Protein AF-A0ABD3B1T7-F1 (afdb_monomer)

Solvent-accessible surface area (backbone atoms only — not comparable to full-atom values): 7746 Å² total; per-residue (Å²): 135,82,79,50,61,35,55,49,54,22,49,50,44,46,76,67,58,30,46,28,36,39,35,40,53,41,86,78,49,54,72,59,44,49,48,27,55,48,35,40,26,49,34,11,56,74,56,73,28,42,33,36,36,36,25,72,43,69,79,51,51,61,54,52,54,50,49,49,66,70,66,71,52,60,92,87,46,66,79,59,49,80,45,68,38,62,61,69,70,54,52,75,73,59,78,60,47,34,30,37,39,37,45,40,77,42,93,91,69,44,90,44,29,33,36,41,45,38,59,65,70,84,90,60,89,60,85,52,76,41,37,56,67,53,54,61,66,75,104

Secondary structure (DSSP, 8-state):
-PPPHHHHHHHHHHHTT-SEEEEEE-GGGHHHHHHHHHHHHHHHHHHT-EEEEEESSHHHHHHHHHHHHHTT--TTSPPPEEEES-HHHHHTT--S--EEEEES--TTS-SS-EEE----SSS-----EEEHHHHHH--

Sequence (139 aa):
MEPSAPELISAMAGGWNAKLIIEVWTNIGGVAAIKCSTGLAVVAHRSGGRHVCILAAEKSGHVYICAMKNNNSPKDVSLPEVMVGESEELMKKLIGIDFIVVDGICNDFGQLGAVIICKSGSSVNFHVELSYDQLKNAV

Structure (mmCIF, N/CA/C/O backbone):
data_AF-A0ABD3B1T7-F1
#
_entry.id   AF-A0ABD3B1T7-F1
#
loop_
_atom_site.group_PDB
_atom_site.id
_atom_site.type_symbol
_atom_site.label_atom_id
_atom_site.label_alt_id
_atom_site.label_comp_id
_atom_site.label_asym_id
_atom_site.label_entity_id
_atom_site.label_seq_id
_atom_site.pdbx_PDB_ins_code
_atom_site.Cartn_x
_atom_site.Cartn_y
_atom_site.Cartn_z
_atom_site.occupancy
_atom_site.B_iso_or_equiv
_atom_site.auth_seq_id
_atom_site.auth_comp_id
_atom_site.auth_asym_id
_atom_site.auth_atom_id
_atom_site.pdbx_PDB_model_num
ATOM 1 N N . MET A 1 1 ? 5.898 -20.422 -15.877 1.00 50.44 1 MET A N 1
ATOM 2 C CA . MET A 1 1 ? 5.894 -18.947 -15.847 1.00 50.44 1 MET A CA 1
ATOM 3 C C . MET A 1 1 ? 5.931 -18.572 -14.386 1.00 50.44 1 MET A C 1
ATOM 5 O O . MET A 1 1 ? 5.047 -19.013 -13.663 1.00 50.44 1 MET A O 1
ATOM 9 N N . GLU A 1 2 ? 6.992 -17.905 -13.953 1.00 60.78 2 GLU A N 1
ATOM 10 C CA . GLU A 1 2 ? 7.181 -17.520 -12.552 1.00 60.78 2 GLU A CA 1
ATOM 11 C C . GLU A 1 2 ? 6.434 -16.209 -12.263 1.00 60.78 2 GLU A C 1
ATOM 13 O O . GLU A 1 2 ? 6.469 -15.311 -13.113 1.00 60.78 2 GLU A O 1
ATOM 18 N N . PRO A 1 3 ? 5.721 -16.095 -11.125 1.00 64.06 3 PRO A N 1
ATOM 19 C CA . PRO A 1 3 ? 5.077 -14.850 -10.722 1.00 64.06 3 PRO A CA 1
ATOM 20 C C . PRO A 1 3 ? 6.114 -13.749 -10.481 1.00 64.06 3 PRO A C 1
ATOM 22 O O . PRO A 1 3 ? 7.125 -13.949 -9.812 1.00 64.06 3 PRO A O 1
ATOM 25 N N . SER A 1 4 ? 5.842 -12.557 -11.001 1.00 79.31 4 SER A N 1
ATOM 26 C CA . SER A 1 4 ? 6.642 -11.365 -10.720 1.00 79.31 4 SER A CA 1
ATOM 27 C C . SER A 1 4 ? 6.443 -10.888 -9.276 1.00 79.31 4 SER A C 1
ATOM 29 O O . SER A 1 4 ? 5.408 -11.146 -8.660 1.00 79.31 4 SER A O 1
ATOM 31 N N . ALA A 1 5 ? 7.401 -10.129 -8.734 1.00 77.44 5 ALA A N 1
ATOM 32 C CA . ALA A 1 5 ? 7.304 -9.613 -7.365 1.00 77.44 5 ALA A CA 1
ATOM 33 C C . ALA A 1 5 ? 5.983 -8.851 -7.077 1.00 77.44 5 ALA A C 1
ATOM 35 O O . ALA A 1 5 ? 5.357 -9.152 -6.063 1.00 77.44 5 ALA A O 1
ATOM 36 N N . PRO A 1 6 ? 5.467 -7.959 -7.954 1.00 81.19 6 PRO A N 1
ATOM 37 C CA . PRO A 1 6 ? 4.146 -7.344 -7.768 1.00 81.19 6 PRO A CA 1
ATOM 38 C C . PRO A 1 6 ? 2.983 -8.339 -7.629 1.00 81.19 6 PRO A C 1
ATOM 40 O O . PRO A 1 6 ? 2.068 -8.127 -6.830 1.00 81.19 6 PRO A O 1
ATOM 43 N N . GLU A 1 7 ? 3.007 -9.425 -8.405 1.00 82.94 7 GLU A N 1
ATOM 44 C CA . GLU A 1 7 ? 1.972 -10.464 -8.378 1.00 82.94 7 GLU A CA 1
ATOM 45 C C . GLU A 1 7 ? 2.058 -11.283 -7.092 1.00 82.94 7 GLU A C 1
ATOM 47 O O . GLU A 1 7 ? 1.030 -11.529 -6.463 1.00 82.94 7 GLU A O 1
ATOM 52 N N . LEU A 1 8 ? 3.274 -11.639 -6.666 1.00 83.94 8 LEU A N 1
ATOM 53 C CA . LEU A 1 8 ? 3.513 -12.347 -5.411 1.00 83.94 8 LEU A CA 1
ATOM 54 C C . LEU A 1 8 ? 3.048 -11.518 -4.206 1.00 83.94 8 LEU A C 1
ATOM 56 O O . LEU A 1 8 ? 2.278 -12.011 -3.387 1.00 83.94 8 LEU A O 1
ATOM 60 N N . ILE A 1 9 ? 3.442 -10.243 -4.132 1.00 85.12 9 ILE A N 1
ATOM 61 C CA . ILE A 1 9 ? 3.051 -9.330 -3.046 1.00 85.12 9 ILE A CA 1
ATOM 62 C C . ILE A 1 9 ? 1.523 -9.199 -2.971 1.00 85.12 9 ILE A C 1
ATOM 64 O O . ILE A 1 9 ? 0.931 -9.300 -1.895 1.00 85.12 9 ILE A O 1
ATOM 68 N N . SER A 1 10 ? 0.863 -9.042 -4.120 1.00 87.62 10 SER A N 1
ATOM 69 C CA . SER A 1 10 ? -0.600 -8.960 -4.184 1.00 87.62 10 SER A CA 1
ATOM 70 C C . SER A 1 10 ? -1.264 -10.276 -3.771 1.00 87.62 10 SER A C 1
ATOM 72 O O . SER A 1 10 ? -2.248 -10.277 -3.031 1.00 87.62 10 SER A O 1
ATOM 74 N N . ALA A 1 11 ? -0.716 -11.415 -4.199 1.00 88.25 11 ALA A N 1
ATOM 75 C CA . ALA A 1 11 ? -1.203 -12.728 -3.794 1.00 88.25 11 ALA A CA 1
ATOM 76 C C . ALA A 1 11 ? -1.072 -12.942 -2.278 1.00 88.25 11 ALA A C 1
ATOM 78 O O . ALA A 1 11 ? -1.988 -13.489 -1.669 1.00 88.25 11 ALA A O 1
ATOM 79 N N . MET A 1 12 ? 0.008 -12.460 -1.656 1.00 87.69 12 MET A N 1
ATOM 80 C CA . MET A 1 12 ? 0.198 -12.511 -0.202 1.00 87.69 12 MET A CA 1
ATOM 81 C C . MET A 1 12 ? -0.852 -11.672 0.532 1.00 87.69 12 MET A C 1
ATOM 83 O O . MET A 1 12 ? -1.533 -12.188 1.419 1.00 87.69 12 MET A O 1
ATOM 87 N N . ALA A 1 13 ? -1.045 -10.414 0.124 1.00 88.19 13 ALA A N 1
ATOM 88 C CA . ALA A 1 13 ? -2.070 -9.546 0.704 1.00 88.19 13 ALA A CA 1
ATOM 89 C C . ALA A 1 13 ? -3.480 -10.159 0.571 1.00 88.19 13 ALA A C 1
ATOM 91 O O . ALA A 1 13 ? -4.278 -10.126 1.513 1.00 88.19 13 ALA A O 1
ATOM 92 N N . GLY A 1 14 ? -3.773 -10.771 -0.583 1.00 89.50 14 GLY A N 1
ATOM 93 C CA . GLY A 1 14 ? -5.035 -11.462 -0.843 1.00 89.50 14 GLY A CA 1
ATOM 94 C C . GLY A 1 14 ? -5.211 -12.732 -0.014 1.00 89.50 14 GLY A C 1
ATOM 95 O O . GLY A 1 14 ? -6.265 -12.920 0.591 1.00 89.50 14 GLY A O 1
ATOM 96 N N . GLY A 1 15 ? -4.177 -13.572 0.072 1.00 87.44 15 GLY A N 1
ATOM 97 C CA . GLY A 1 15 ? -4.179 -14.787 0.888 1.00 87.44 15 GLY A CA 1
ATOM 98 C C . GLY A 1 15 ? -4.358 -14.496 2.379 1.00 87.44 15 GLY A C 1
ATOM 99 O O . GLY A 1 15 ? -4.992 -15.275 3.087 1.00 87.44 15 GLY A O 1
ATOM 100 N N . TRP A 1 16 ? -3.881 -13.338 2.841 1.00 83.50 16 TRP A N 1
ATOM 101 C CA . TRP A 1 16 ? -4.074 -12.858 4.211 1.00 83.50 16 TRP A CA 1
ATOM 102 C C . TRP A 1 16 ? -5.446 -12.202 4.455 1.00 83.50 16 TRP A C 1
ATOM 104 O O . TRP A 1 16 ? -5.783 -11.887 5.596 1.00 83.50 16 TRP A O 1
ATOM 114 N N . ASN A 1 17 ? -6.257 -11.993 3.407 1.00 87.19 17 ASN A N 1
ATOM 115 C CA . ASN A 1 17 ? -7.509 -11.228 3.462 1.00 87.19 17 ASN A CA 1
ATOM 116 C C . ASN A 1 17 ? -7.319 -9.850 4.130 1.00 87.19 17 ASN A C 1
ATOM 118 O O . ASN A 1 17 ? -8.139 -9.431 4.953 1.00 87.19 17 ASN A O 1
ATOM 122 N N . ALA A 1 18 ? -6.219 -9.165 3.796 1.00 87.75 18 ALA A N 1
ATOM 123 C CA . ALA A 1 18 ? -5.871 -7.876 4.384 1.00 87.75 18 ALA A CA 1
ATOM 124 C C . ALA A 1 18 ? -6.998 -6.845 4.178 1.00 87.75 18 ALA A C 1
ATOM 126 O O . ALA A 1 18 ? -7.527 -6.692 3.068 1.00 87.75 18 ALA A O 1
ATOM 127 N N . LYS A 1 19 ? -7.382 -6.155 5.259 1.00 90.81 19 LYS A N 1
ATOM 128 C CA . LYS A 1 19 ? -8.413 -5.108 5.266 1.00 90.81 19 LYS A CA 1
ATOM 129 C C . LYS A 1 19 ? -7.811 -3.715 5.254 1.00 90.81 19 LYS A C 1
ATOM 131 O O . LYS A 1 19 ? -8.418 -2.834 4.656 1.00 90.81 19 LYS A O 1
ATOM 136 N N . LEU A 1 20 ? -6.640 -3.511 5.850 1.00 91.31 20 LEU A N 1
ATOM 137 C CA . LEU A 1 20 ? -5.880 -2.270 5.714 1.00 91.31 20 LEU A CA 1
ATOM 138 C C . LEU A 1 20 ? -4.487 -2.549 5.148 1.00 91.31 20 LEU A C 1
ATOM 140 O O . LEU A 1 20 ? -3.625 -3.106 5.829 1.00 91.31 20 LEU A O 1
ATOM 144 N N . ILE A 1 21 ? -4.290 -2.137 3.896 1.00 92.50 21 ILE A N 1
ATOM 145 C CA . ILE A 1 21 ? -3.042 -2.273 3.147 1.00 92.50 21 ILE A CA 1
ATOM 146 C C . ILE A 1 21 ? -2.394 -0.896 3.032 1.00 92.50 21 ILE A C 1
ATOM 148 O O . ILE A 1 21 ? -3.014 0.032 2.508 1.00 92.50 21 ILE A O 1
ATOM 152 N N . ILE A 1 22 ? -1.153 -0.776 3.493 1.00 90.50 22 ILE A N 1
ATOM 153 C CA . ILE A 1 22 ? -0.348 0.440 3.387 1.00 90.50 22 ILE A CA 1
ATOM 154 C C . ILE A 1 22 ? 0.787 0.204 2.398 1.00 90.50 22 ILE A C 1
ATOM 156 O O . ILE A 1 22 ? 1.541 -0.756 2.518 1.00 90.50 22 ILE A O 1
ATOM 160 N N . GLU A 1 23 ? 0.936 1.102 1.441 1.00 90.00 23 GLU A N 1
ATOM 161 C CA . GLU A 1 23 ? 2.094 1.176 0.563 1.00 90.00 23 GLU A CA 1
ATOM 162 C C . GLU A 1 23 ? 2.854 2.465 0.876 1.00 90.00 23 GLU A C 1
ATOM 164 O O . GLU A 1 23 ? 2.270 3.543 0.880 1.00 90.00 23 GLU A O 1
ATOM 169 N N . VAL A 1 24 ? 4.154 2.382 1.134 1.00 86.38 24 VAL A N 1
ATOM 170 C CA . VAL A 1 24 ? 5.051 3.539 1.159 1.00 86.38 24 VAL A CA 1
ATOM 171 C C . VAL A 1 24 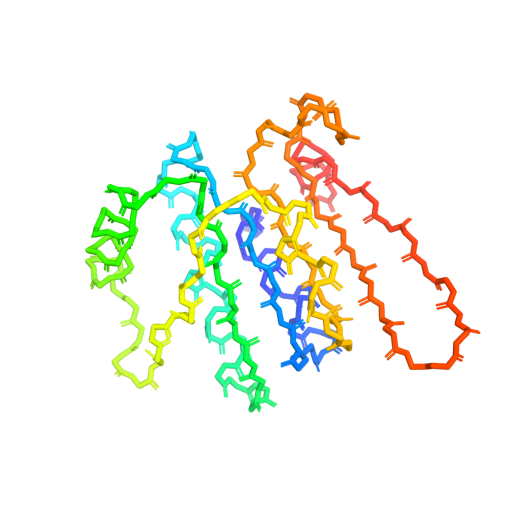? 5.745 3.575 -0.188 1.00 86.38 24 VAL A C 1
ATOM 173 O O . VAL A 1 24 ? 6.604 2.742 -0.475 1.00 86.38 24 VAL A O 1
ATOM 176 N N . TRP A 1 25 ? 5.338 4.517 -1.031 1.00 84.75 25 TRP A N 1
ATOM 177 C CA . TRP A 1 25 ? 5.778 4.564 -2.415 1.00 84.75 25 TRP A CA 1
ATOM 178 C C . TRP A 1 25 ? 6.925 5.549 -2.601 1.00 84.75 25 TRP A C 1
ATOM 180 O O . TRP A 1 25 ? 6.859 6.721 -2.210 1.00 84.75 25 TRP A O 1
ATOM 190 N N . THR A 1 26 ? 7.963 5.082 -3.289 1.00 72.19 26 THR A N 1
ATOM 191 C CA . THR A 1 26 ? 9.001 5.932 -3.861 1.00 72.19 26 THR A CA 1
ATOM 192 C C . THR A 1 26 ? 8.999 5.781 -5.379 1.00 72.19 26 THR A C 1
ATOM 194 O O . THR A 1 26 ? 8.776 4.703 -5.922 1.00 72.19 26 THR A O 1
ATOM 197 N N . ASN A 1 27 ? 9.308 6.856 -6.107 1.00 68.12 27 ASN A N 1
ATOM 198 C CA . ASN A 1 27 ? 9.362 6.815 -7.576 1.00 68.12 27 ASN A CA 1
ATOM 199 C C . ASN A 1 27 ? 10.557 6.001 -8.123 1.00 68.12 27 ASN A C 1
ATOM 201 O O . ASN A 1 27 ? 10.827 6.002 -9.320 1.00 68.12 27 ASN A O 1
ATOM 205 N N . ILE A 1 28 ? 11.322 5.339 -7.254 1.00 66.56 28 ILE A N 1
ATOM 206 C CA . ILE A 1 28 ? 12.549 4.629 -7.618 1.00 66.56 28 ILE A CA 1
ATOM 207 C C . ILE A 1 28 ? 12.211 3.316 -8.345 1.00 66.56 28 ILE A C 1
ATOM 209 O O . ILE A 1 28 ? 12.902 2.949 -9.293 1.00 66.56 28 ILE A O 1
ATOM 213 N N . GLY A 1 29 ? 11.116 2.643 -7.966 1.00 60.81 29 GLY A N 1
ATOM 214 C CA . GLY A 1 29 ? 10.690 1.354 -8.533 1.00 60.81 29 GLY A CA 1
ATOM 215 C C . GLY A 1 29 ? 10.038 1.422 -9.926 1.00 60.81 29 GLY A C 1
ATOM 216 O O . GLY A 1 29 ? 9.701 0.385 -10.511 1.00 60.81 29 GLY A O 1
ATOM 217 N N . GLY A 1 30 ? 9.853 2.622 -10.490 1.00 72.88 30 GLY A N 1
ATOM 218 C CA . GLY A 1 30 ? 9.346 2.828 -11.850 1.00 72.88 30 GLY A CA 1
ATOM 219 C C . GLY A 1 30 ? 8.023 2.101 -12.141 1.00 72.88 30 GLY A C 1
ATOM 220 O O . GLY A 1 30 ? 7.057 2.195 -11.392 1.00 72.88 30 GLY A O 1
ATOM 221 N N . VAL A 1 31 ? 7.950 1.364 -13.254 1.00 73.38 31 VAL A N 1
ATOM 222 C CA . VAL A 1 31 ? 6.718 0.654 -13.667 1.00 73.38 31 VAL A CA 1
ATOM 223 C C . VAL A 1 31 ? 6.367 -0.507 -12.724 1.00 73.38 31 VAL A C 1
ATOM 225 O O . VAL A 1 31 ? 5.189 -0.813 -12.545 1.00 73.38 31 VAL A O 1
ATOM 228 N N . ALA A 1 32 ? 7.363 -1.160 -12.116 1.00 72.69 32 ALA A N 1
ATOM 229 C CA . ALA A 1 32 ? 7.129 -2.275 -11.195 1.00 72.69 32 ALA A CA 1
ATOM 230 C C . ALA A 1 32 ? 6.401 -1.811 -9.923 1.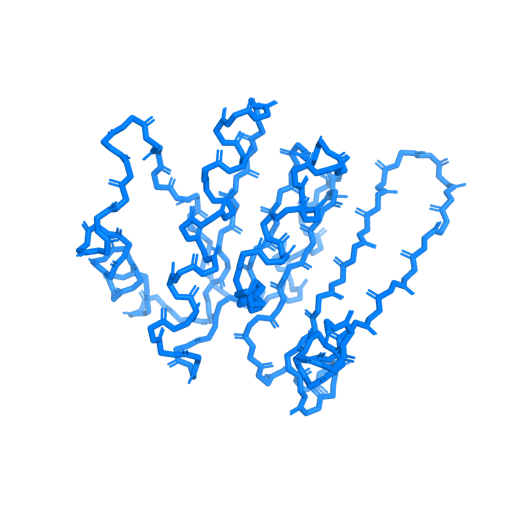00 72.69 32 ALA A C 1
ATOM 232 O O . ALA A 1 32 ? 5.475 -2.493 -9.482 1.00 72.69 32 ALA A O 1
ATOM 233 N N . ALA A 1 33 ? 6.745 -0.618 -9.430 1.00 79.19 33 ALA A N 1
ATOM 234 C CA . ALA A 1 33 ? 6.062 0.060 -8.330 1.00 79.19 33 ALA A CA 1
ATOM 235 C C . ALA A 1 33 ? 4.560 0.207 -8.589 1.00 79.19 33 ALA A C 1
ATOM 237 O O . ALA A 1 33 ? 3.712 -0.211 -7.805 1.00 79.19 33 ALA A O 1
ATOM 238 N N . ILE A 1 34 ? 4.212 0.736 -9.764 1.00 86.69 34 ILE A N 1
ATOM 239 C CA . ILE A 1 34 ? 2.815 0.993 -10.120 1.00 86.69 34 ILE A CA 1
ATOM 240 C C . ILE A 1 34 ? 2.036 -0.308 -10.334 1.00 86.69 34 ILE A C 1
ATOM 242 O O . ILE A 1 34 ? 0.859 -0.387 -9.980 1.00 86.69 34 ILE A O 1
ATOM 246 N N . LYS A 1 35 ? 2.680 -1.356 -10.865 1.00 85.81 35 LYS A N 1
ATOM 247 C CA . LYS A 1 35 ? 2.068 -2.690 -10.956 1.00 85.81 35 LYS A CA 1
ATOM 248 C C . LYS A 1 35 ? 1.768 -3.273 -9.576 1.00 85.81 35 LYS A C 1
ATOM 250 O O . LYS A 1 35 ? 0.696 -3.847 -9.401 1.00 85.81 35 LYS A O 1
ATOM 255 N N . CYS A 1 36 ? 2.678 -3.105 -8.615 1.00 86.12 36 CYS A N 1
ATOM 256 C CA . CYS A 1 36 ? 2.468 -3.532 -7.232 1.00 86.12 36 CYS A CA 1
ATOM 257 C C . CYS A 1 36 ? 1.270 -2.795 -6.633 1.00 86.12 36 CYS A C 1
ATOM 259 O O . CYS A 1 36 ? 0.288 -3.423 -6.242 1.00 86.12 36 CYS A O 1
ATOM 261 N N . SER A 1 37 ? 1.285 -1.468 -6.715 1.00 90.50 37 SER A N 1
ATOM 262 C CA . SER A 1 37 ? 0.203 -0.613 -6.240 1.00 90.50 37 SER A CA 1
ATOM 263 C C . SER A 1 37 ? -1.163 -0.947 -6.867 1.00 90.50 37 SER A C 1
ATOM 265 O O . SER A 1 37 ? -2.191 -0.985 -6.186 1.00 90.50 37 SER A O 1
ATOM 267 N N . THR A 1 38 ? -1.182 -1.280 -8.163 1.00 91.38 38 THR A N 1
ATOM 268 C CA . THR A 1 38 ? -2.390 -1.732 -8.874 1.00 91.38 38 THR A CA 1
ATOM 269 C C . THR A 1 38 ? -2.901 -3.059 -8.317 1.00 91.38 38 THR A C 1
ATOM 271 O O . THR A 1 38 ? -4.095 -3.197 -8.049 1.00 91.38 38 THR A O 1
ATOM 274 N N . GLY A 1 39 ? -2.017 -4.037 -8.120 1.00 91.12 39 GLY A N 1
ATOM 275 C CA . GLY A 1 39 ? -2.388 -5.333 -7.560 1.00 91.12 39 GLY A CA 1
ATOM 276 C C . GLY A 1 39 ? -2.910 -5.226 -6.123 1.00 91.12 39 GLY A C 1
ATOM 277 O O . GLY A 1 39 ? -3.946 -5.813 -5.806 1.00 91.12 39 GLY A O 1
ATOM 278 N N . LEU A 1 40 ? -2.290 -4.3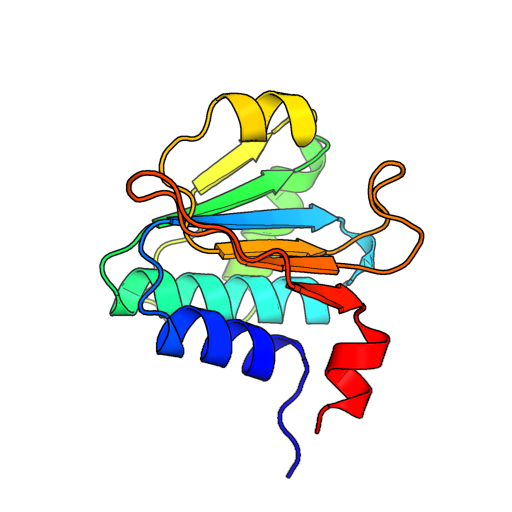85 -5.290 1.00 92.25 40 LEU A N 1
ATOM 279 C CA . LEU A 1 40 ? -2.770 -4.078 -3.939 1.00 92.25 40 LEU A CA 1
ATOM 280 C C . LEU A 1 40 ? -4.156 -3.417 -3.950 1.00 92.25 40 LEU A C 1
ATOM 282 O O . LEU A 1 40 ? -5.023 -3.797 -3.163 1.00 92.25 40 LEU A O 1
ATOM 286 N N . ALA A 1 41 ? -4.409 -2.482 -4.874 1.00 93.94 41 ALA A N 1
ATOM 287 C CA . ALA A 1 41 ? -5.725 -1.858 -5.027 1.00 93.94 41 ALA A CA 1
ATOM 288 C C . ALA A 1 41 ? -6.807 -2.882 -5.420 1.00 93.94 41 ALA A C 1
ATOM 290 O O . ALA A 1 41 ? -7.907 -2.870 -4.866 1.00 93.94 41 ALA A O 1
ATOM 291 N N . VAL A 1 42 ? -6.486 -3.814 -6.326 1.00 93.25 42 VAL A N 1
ATOM 292 C CA . VAL A 1 42 ? -7.385 -4.919 -6.707 1.00 93.25 42 VAL A CA 1
ATOM 293 C C . VAL A 1 42 ? -7.693 -5.812 -5.505 1.00 93.25 42 VAL A C 1
ATOM 295 O O . VAL A 1 42 ? -8.846 -6.197 -5.303 1.00 93.25 42 VAL A O 1
ATOM 298 N N . VAL A 1 43 ? -6.680 -6.146 -4.702 1.00 93.31 43 VAL A N 1
ATOM 299 C CA . VAL A 1 43 ? -6.841 -6.973 -3.500 1.00 93.31 43 VAL A CA 1
ATOM 300 C C . VAL A 1 43 ? -7.724 -6.277 -2.472 1.00 93.31 43 VAL A C 1
ATOM 302 O O . VAL A 1 43 ? -8.691 -6.887 -2.021 1.00 93.31 43 VAL A O 1
ATOM 305 N N . ALA A 1 44 ? -7.445 -5.011 -2.150 1.00 94.12 44 ALA A N 1
ATOM 306 C CA . ALA A 1 44 ? -8.256 -4.228 -1.221 1.00 94.12 44 ALA A CA 1
ATOM 307 C C . ALA A 1 44 ? -9.714 -4.142 -1.689 1.00 94.12 44 ALA A C 1
ATOM 309 O O . ALA A 1 44 ? -10.628 -4.398 -0.911 1.00 94.12 44 ALA A O 1
ATOM 310 N N . HIS A 1 45 ? -9.943 -3.875 -2.978 1.00 93.38 45 HIS A N 1
ATOM 311 C CA . HIS A 1 45 ? -11.291 -3.855 -3.541 1.00 93.38 45 HIS A CA 1
ATOM 312 C C . HIS A 1 45 ? -12.007 -5.203 -3.362 1.00 93.38 45 HIS A C 1
ATOM 314 O O . HIS A 1 45 ? -13.138 -5.249 -2.881 1.00 93.38 45 HIS A O 1
ATOM 320 N N . ARG A 1 46 ? -11.340 -6.318 -3.689 1.00 92.06 46 ARG A N 1
ATOM 321 C CA . ARG A 1 46 ? -11.915 -7.669 -3.562 1.00 92.06 46 ARG A CA 1
ATOM 322 C C . ARG A 1 46 ? -12.156 -8.093 -2.118 1.00 92.06 46 ARG A C 1
ATOM 324 O O . ARG A 1 46 ? -13.107 -8.825 -1.860 1.00 92.06 46 ARG A O 1
ATOM 331 N N . SER A 1 47 ? -11.313 -7.661 -1.185 1.00 90.31 47 SER A N 1
ATOM 332 C CA . SER A 1 47 ? -11.478 -7.962 0.237 1.00 90.31 47 SER A CA 1
ATOM 333 C C . SER A 1 47 ? -12.480 -7.026 0.925 1.00 90.31 47 SER A C 1
ATOM 335 O O . SER A 1 47 ? -12.807 -7.253 2.092 1.00 90.31 47 SER A O 1
ATOM 337 N N . GLY A 1 48 ? -12.978 -5.985 0.246 1.00 91.69 48 GLY A N 1
ATOM 338 C CA . GLY A 1 48 ? -13.729 -4.898 0.884 1.00 91.69 48 GLY A CA 1
ATOM 339 C C . GLY A 1 48 ? -12.876 -4.097 1.877 1.00 91.69 48 GLY A C 1
ATOM 340 O O . GLY A 1 48 ? -13.405 -3.521 2.825 1.00 91.69 48 GLY A O 1
ATOM 341 N N . GLY A 1 49 ? -11.554 -4.143 1.710 1.00 92.81 49 GLY A N 1
ATOM 342 C CA . GLY A 1 49 ? -10.571 -3.404 2.481 1.00 92.81 49 GLY A CA 1
ATOM 343 C C . GLY A 1 49 ? -10.238 -2.041 1.877 1.00 92.81 49 GLY A C 1
ATOM 344 O O . GLY A 1 49 ? -10.880 -1.550 0.949 1.00 92.81 49 GLY A O 1
ATOM 345 N N . ARG A 1 50 ? -9.192 -1.429 2.424 1.00 93.94 50 ARG A N 1
ATOM 346 C CA . ARG A 1 50 ? -8.674 -0.112 2.061 1.00 93.94 50 ARG A CA 1
ATOM 347 C C . ARG A 1 50 ? -7.205 -0.231 1.688 1.00 93.94 50 ARG A C 1
ATOM 349 O O . ARG A 1 50 ? -6.440 -0.906 2.375 1.00 93.94 50 ARG A O 1
ATOM 356 N N . HIS A 1 51 ? -6.831 0.452 0.613 1.00 94.50 51 HIS A N 1
ATOM 357 C CA . HIS A 1 51 ? -5.447 0.622 0.197 1.00 94.50 51 HIS A CA 1
ATOM 358 C C . HIS A 1 51 ? -5.072 2.096 0.349 1.00 94.50 51 HIS A C 1
ATOM 360 O O . HIS A 1 51 ? -5.725 2.963 -0.235 1.00 94.50 51 HIS A O 1
ATOM 366 N N . VAL A 1 52 ? -4.041 2.360 1.147 1.00 93.75 52 VAL A N 1
ATOM 367 C CA . VAL A 1 52 ? -3.497 3.695 1.391 1.00 93.75 52 VAL A CA 1
ATOM 368 C C . VAL A 1 52 ? -2.066 3.741 0.868 1.00 93.75 52 VAL A C 1
ATOM 370 O O . VAL A 1 52 ? -1.246 2.913 1.252 1.00 93.75 52 VAL A O 1
ATOM 373 N N . CYS A 1 53 ? -1.762 4.723 0.029 1.00 92.50 53 CYS A N 1
ATOM 374 C CA . CYS A 1 53 ? -0.428 4.977 -0.493 1.00 92.50 53 CYS A CA 1
ATOM 375 C C . CYS A 1 53 ? 0.149 6.241 0.165 1.00 92.50 53 CYS A C 1
ATOM 377 O O . CYS A 1 53 ? -0.444 7.321 0.098 1.00 92.50 53 CYS A O 1
ATOM 379 N N . ILE A 1 54 ? 1.299 6.106 0.820 1.00 90.25 54 ILE A N 1
ATOM 380 C CA . ILE A 1 54 ? 2.042 7.188 1.461 1.00 90.25 54 ILE A CA 1
ATOM 381 C C . ILE A 1 54 ? 3.148 7.661 0.518 1.00 90.25 54 ILE A C 1
ATOM 383 O O . ILE A 1 54 ? 3.963 6.870 0.044 1.00 90.25 54 ILE A O 1
ATOM 387 N N . LEU A 1 55 ? 3.197 8.970 0.284 1.00 87.44 55 LEU A N 1
ATOM 388 C CA . LEU A 1 55 ? 4.143 9.632 -0.605 1.00 87.44 55 LEU A CA 1
ATOM 389 C C . LEU A 1 55 ? 4.992 10.639 0.168 1.00 87.44 55 LEU A C 1
ATOM 391 O O . LEU A 1 55 ? 4.458 11.483 0.883 1.00 87.44 55 LEU A O 1
ATOM 395 N N . ALA A 1 56 ? 6.306 10.634 -0.059 1.00 79.44 56 ALA A N 1
ATOM 396 C CA . ALA A 1 56 ? 7.224 11.552 0.623 1.00 79.44 56 ALA A CA 1
ATOM 397 C C . ALA A 1 56 ? 7.014 13.039 0.258 1.00 79.44 56 ALA A C 1
ATOM 399 O O . ALA A 1 56 ? 7.337 13.925 1.041 1.00 79.44 56 ALA A O 1
ATOM 400 N N . ALA A 1 57 ? 6.480 13.342 -0.932 1.00 76.19 57 ALA A N 1
ATOM 401 C CA . ALA A 1 57 ? 6.311 14.718 -1.403 1.00 76.19 57 ALA A CA 1
ATOM 402 C C . ALA A 1 57 ? 5.014 14.911 -2.197 1.00 76.19 57 ALA A C 1
ATOM 404 O O . ALA A 1 57 ? 4.597 14.045 -2.962 1.00 76.19 57 ALA A O 1
ATOM 405 N N . GLU A 1 58 ? 4.414 16.096 -2.088 1.00 67.06 58 GLU A N 1
ATOM 406 C CA . GLU A 1 58 ? 3.116 16.414 -2.704 1.00 67.06 58 GLU A CA 1
ATOM 407 C C . GLU A 1 58 ? 3.149 16.346 -4.237 1.00 67.06 58 GLU A C 1
ATOM 409 O O . GLU A 1 58 ? 2.234 15.822 -4.873 1.00 67.06 58 GLU A O 1
ATOM 414 N N . LYS A 1 59 ? 4.266 16.773 -4.842 1.00 64.25 59 LYS A N 1
ATOM 415 C CA . LYS A 1 59 ? 4.491 16.680 -6.295 1.00 64.25 59 LYS A CA 1
ATOM 416 C C . LYS A 1 59 ? 4.467 15.234 -6.806 1.00 64.25 59 LYS A C 1
ATOM 418 O O . LYS A 1 59 ? 4.164 15.010 -7.977 1.00 64.25 59 LYS A O 1
ATOM 423 N N . SER A 1 60 ? 4.731 14.259 -5.939 1.00 73.31 60 SER A N 1
ATOM 424 C CA . SER A 1 60 ? 4.662 12.834 -6.265 1.00 73.31 60 SER A CA 1
ATOM 425 C C . SER A 1 60 ? 3.222 12.325 -6.374 1.00 73.31 60 SER A C 1
ATOM 427 O O . SER A 1 60 ? 2.986 11.361 -7.095 1.00 73.31 60 SER A O 1
ATOM 429 N N . GLY A 1 61 ? 2.250 12.993 -5.739 1.00 81.94 61 GLY A N 1
ATOM 430 C CA . GLY A 1 61 ? 0.836 12.599 -5.756 1.00 81.94 61 GLY A CA 1
ATOM 431 C C . GLY A 1 61 ? 0.235 12.609 -7.150 1.00 81.94 61 GLY A C 1
ATOM 432 O O . GLY A 1 61 ? -0.336 11.616 -7.597 1.00 81.94 61 GLY A O 1
ATOM 433 N N . HIS A 1 62 ? 0.424 13.706 -7.882 1.00 83.25 62 HIS A N 1
ATOM 434 C CA . HIS A 1 62 ? -0.089 13.811 -9.246 1.00 83.25 62 HIS A CA 1
ATOM 435 C C . HIS A 1 62 ? 0.556 12.780 -10.184 1.00 83.25 62 HIS A C 1
ATOM 437 O O . HIS A 1 62 ? -0.135 12.170 -11.001 1.00 83.25 62 HIS A O 1
ATOM 443 N N . VAL A 1 63 ? 1.870 12.562 -10.051 1.00 85.50 63 VAL A N 1
ATOM 444 C CA . VAL A 1 63 ? 2.621 11.577 -10.847 1.00 85.50 63 VAL A CA 1
ATOM 445 C C . VAL A 1 63 ? 2.098 10.168 -10.589 1.00 85.50 63 VAL A C 1
ATOM 447 O O . VAL A 1 63 ? 1.755 9.461 -11.536 1.00 85.50 63 VAL A O 1
ATOM 450 N N . TYR A 1 64 ? 1.974 9.791 -9.318 1.00 87.94 64 TYR A N 1
ATOM 451 C CA . TYR A 1 64 ? 1.477 8.488 -8.900 1.00 87.94 64 TYR A CA 1
ATOM 452 C C . TYR A 1 64 ? 0.039 8.239 -9.384 1.00 87.94 64 TYR A C 1
ATOM 454 O O . TYR A 1 64 ? -0.231 7.229 -10.035 1.00 87.94 64 TYR A O 1
ATOM 462 N N . ILE A 1 65 ? -0.876 9.192 -9.171 1.00 88.38 65 ILE A N 1
ATOM 463 C CA . ILE A 1 65 ? -2.277 9.062 -9.602 1.00 88.38 65 ILE A CA 1
ATOM 464 C C . ILE A 1 65 ? -2.392 8.959 -11.127 1.00 88.38 65 ILE A C 1
ATOM 466 O O . ILE A 1 65 ? -3.165 8.141 -11.632 1.00 88.38 65 ILE A O 1
ATOM 470 N N . CYS A 1 66 ? -1.628 9.756 -11.879 1.00 88.38 66 CYS A N 1
ATOM 471 C CA . CYS A 1 66 ? -1.599 9.648 -13.337 1.00 88.38 66 CYS A CA 1
ATOM 472 C C . CYS A 1 66 ? -1.074 8.283 -13.787 1.00 88.38 66 CYS A C 1
ATOM 474 O O . CYS A 1 66 ? -1.652 7.667 -14.681 1.00 88.38 66 CYS A O 1
ATOM 476 N N . ALA A 1 67 ? -0.013 7.785 -13.152 1.00 87.56 67 ALA A N 1
ATOM 477 C CA . ALA A 1 67 ? 0.536 6.477 -13.466 1.00 87.56 67 ALA A CA 1
ATOM 478 C C . ALA A 1 67 ? -0.473 5.354 -13.172 1.00 87.56 67 ALA A C 1
ATOM 480 O O . ALA A 1 67 ? -0.685 4.501 -14.031 1.00 87.56 67 ALA A O 1
ATOM 481 N N . MET A 1 68 ? -1.159 5.381 -12.027 1.00 88.25 68 MET A N 1
ATOM 482 C CA . MET A 1 68 ? -2.191 4.395 -11.674 1.00 88.25 68 MET A CA 1
ATOM 483 C C . MET A 1 68 ? -3.358 4.374 -12.670 1.00 88.25 68 MET A C 1
ATOM 485 O O . MET A 1 68 ? -3.833 3.301 -13.045 1.00 88.25 68 MET A O 1
ATOM 489 N N . LYS A 1 69 ? -3.790 5.543 -13.160 1.00 87.56 69 LYS A N 1
ATOM 490 C CA . LYS A 1 69 ? -4.836 5.642 -14.195 1.00 87.56 69 LYS A CA 1
ATOM 491 C C . LYS A 1 69 ? -4.379 5.107 -15.554 1.00 87.56 69 LYS A C 1
ATOM 493 O O . LYS A 1 69 ? -5.166 4.491 -16.264 1.00 87.56 69 LYS A O 1
ATOM 498 N N . ASN A 1 70 ? -3.114 5.323 -15.912 1.00 84.25 70 ASN A N 1
ATOM 499 C CA . ASN A 1 70 ? -2.576 4.947 -17.221 1.00 84.25 70 ASN A CA 1
ATOM 500 C C . ASN A 1 70 ? -2.142 3.473 -17.315 1.00 84.25 70 ASN A C 1
ATOM 502 O O . ASN A 1 70 ? -1.913 2.980 -18.416 1.00 84.25 70 ASN A O 1
ATOM 506 N N . ASN A 1 71 ? -2.034 2.751 -16.195 1.00 73.75 71 ASN A N 1
ATOM 507 C CA . ASN A 1 71 ? -1.570 1.356 -16.157 1.00 73.75 71 ASN A CA 1
ATOM 508 C C . ASN A 1 71 ? -2.685 0.307 -16.344 1.00 73.75 71 ASN A C 1
ATOM 510 O O . ASN A 1 71 ? -2.546 -0.826 -15.891 1.00 73.75 71 ASN A O 1
ATOM 514 N N . ASN A 1 72 ? -3.779 0.651 -17.036 1.00 66.88 72 ASN A N 1
ATOM 515 C CA . ASN A 1 72 ? -4.918 -0.249 -17.280 1.00 66.88 72 ASN A CA 1
ATOM 516 C C . ASN A 1 72 ? -5.498 -0.861 -15.992 1.00 66.88 72 ASN A C 1
ATOM 518 O O . ASN A 1 72 ? -5.902 -2.026 -15.978 1.00 66.88 72 ASN A O 1
ATOM 522 N N . SER A 1 73 ? -5.532 -0.085 -14.906 1.00 67.12 73 SER A N 1
ATOM 523 C CA . SER A 1 73 ? -6.238 -0.487 -13.691 1.00 67.12 73 SER A CA 1
ATOM 524 C C . SER A 1 73 ? -7.698 -0.838 -14.037 1.00 67.12 73 SER A C 1
ATOM 526 O O . SER A 1 73 ? -8.308 -0.167 -14.881 1.00 67.12 73 SER A O 1
ATOM 528 N N . PRO A 1 74 ? -8.270 -1.915 -13.461 1.00 75.62 74 PRO A N 1
ATOM 529 C CA . PRO A 1 74 ? -9.650 -2.286 -13.754 1.00 75.62 74 PRO A CA 1
ATOM 530 C C . PRO A 1 74 ? -10.585 -1.117 -13.438 1.00 75.62 74 PRO A C 1
ATOM 532 O O . PRO A 1 74 ? -10.449 -0.494 -12.389 1.00 75.62 74 PRO A O 1
ATOM 535 N N . LYS A 1 75 ? -11.540 -0.828 -14.331 1.00 74.62 75 LYS A N 1
ATOM 536 C CA . LYS A 1 75 ? -12.415 0.358 -14.227 1.00 74.62 75 LYS A CA 1
ATOM 537 C C . LYS A 1 75 ? -13.218 0.427 -12.923 1.00 74.62 75 LYS A C 1
ATOM 539 O O . LYS A 1 75 ? -13.590 1.519 -12.510 1.00 74.62 75 LYS A O 1
ATOM 544 N N . ASP A 1 76 ? -13.453 -0.721 -12.295 1.00 83.25 76 ASP A N 1
ATOM 545 C CA . ASP A 1 76 ? -14.240 -0.848 -11.066 1.00 83.25 76 ASP A CA 1
ATOM 546 C C . ASP A 1 76 ? -13.382 -0.768 -9.789 1.00 83.25 76 ASP A C 1
ATOM 548 O O . ASP A 1 76 ? -13.913 -0.776 -8.679 1.00 83.25 76 ASP A O 1
ATOM 552 N N . VAL A 1 77 ? -12.052 -0.685 -9.922 1.00 85.25 77 VAL A N 1
ATOM 553 C CA . VAL A 1 77 ? -11.128 -0.574 -8.790 1.00 85.25 77 VAL A CA 1
ATOM 554 C C . VAL A 1 77 ? -10.856 0.896 -8.500 1.00 85.25 77 VAL A C 1
ATOM 556 O O . VAL A 1 77 ? -10.311 1.629 -9.325 1.00 85.25 77 VAL A O 1
ATOM 559 N N . SER A 1 78 ? -11.220 1.324 -7.293 1.00 86.38 78 SER A N 1
ATOM 560 C CA . SER A 1 78 ? -10.924 2.665 -6.797 1.00 86.38 78 SER A CA 1
ATOM 561 C C . SER A 1 78 ? -9.419 2.911 -6.703 1.00 86.38 78 SER A C 1
ATOM 563 O O . SER A 1 78 ? -8.642 2.018 -6.357 1.00 86.38 78 SER A O 1
ATOM 565 N N . LEU A 1 79 ? -9.017 4.156 -6.961 1.00 89.88 79 LEU A N 1
ATOM 566 C CA . LEU A 1 79 ? -7.651 4.593 -6.692 1.00 89.88 79 LEU A CA 1
ATOM 567 C C . LEU A 1 79 ? -7.357 4.530 -5.185 1.00 89.88 79 LEU A C 1
ATOM 569 O O . LEU A 1 79 ? -8.272 4.759 -4.388 1.00 89.88 79 LEU A O 1
ATOM 573 N N . PRO A 1 80 ? -6.100 4.266 -4.793 1.00 91.50 80 PRO A N 1
ATOM 574 C CA . PRO A 1 80 ? -5.719 4.248 -3.386 1.00 91.50 80 PRO A CA 1
ATOM 575 C C . PRO A 1 80 ? -5.908 5.611 -2.725 1.00 91.50 80 PRO A C 1
ATOM 577 O O . PRO A 1 80 ? -5.763 6.656 -3.365 1.00 91.50 80 PRO A O 1
ATOM 580 N N . GLU A 1 81 ? -6.206 5.595 -1.428 1.00 93.62 81 GLU A N 1
ATOM 581 C CA . GLU A 1 81 ? -6.181 6.803 -0.607 1.00 93.62 81 GLU A CA 1
ATOM 582 C C . GLU A 1 81 ? -4.736 7.310 -0.541 1.00 93.62 81 GLU A C 1
ATOM 584 O O . GLU A 1 81 ? -3.839 6.567 -0.155 1.00 93.62 81 GLU A O 1
ATOM 589 N N . VAL A 1 82 ? -4.489 8.562 -0.925 1.00 92.62 82 VAL A N 1
ATOM 590 C CA . VAL A 1 82 ? -3.132 9.122 -0.931 1.00 92.62 82 VAL A CA 1
ATOM 591 C C . VAL A 1 82 ? -2.904 9.967 0.313 1.00 92.62 82 VAL A C 1
ATOM 593 O O . VAL A 1 82 ? -3.640 10.918 0.571 1.00 92.62 82 VAL A O 1
ATOM 596 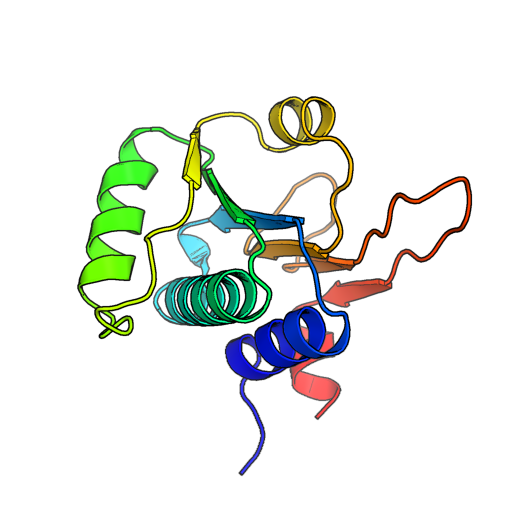N N . MET A 1 83 ? -1.840 9.653 1.046 1.00 91.81 83 MET A N 1
ATOM 597 C CA . MET A 1 83 ? -1.318 10.471 2.136 1.00 91.81 83 MET A CA 1
ATOM 598 C C . MET A 1 83 ? 0.049 11.024 1.742 1.00 91.81 83 MET A C 1
ATOM 600 O O . MET A 1 83 ? 0.878 10.312 1.184 1.00 91.81 83 MET A O 1
ATOM 604 N N . VAL A 1 84 ? 0.298 12.298 2.033 1.00 90.12 84 VAL A N 1
ATOM 605 C CA . VAL A 1 84 ? 1.569 12.957 1.715 1.00 90.12 84 VAL A CA 1
ATOM 606 C C . VAL A 1 84 ? 2.263 13.372 3.006 1.00 90.12 84 VAL A C 1
ATOM 608 O O . VAL A 1 84 ? 1.648 14.028 3.847 1.00 90.12 84 VAL A O 1
ATOM 611 N N . GLY A 1 85 ? 3.537 13.014 3.149 1.00 86.56 85 GLY A N 1
ATOM 612 C CA . GLY A 1 85 ? 4.380 13.390 4.281 1.00 86.56 85 GLY A CA 1
ATOM 613 C C . GLY A 1 85 ? 5.370 12.296 4.675 1.00 86.56 85 GLY A C 1
ATOM 614 O O . GLY A 1 85 ? 5.526 11.295 3.976 1.00 86.56 85 GLY A O 1
ATOM 615 N N . GLU A 1 86 ? 6.026 12.492 5.818 1.00 82.56 86 GLU A N 1
ATOM 616 C CA . GLU A 1 86 ? 6.985 11.532 6.368 1.00 82.56 86 GLU A CA 1
ATOM 617 C C . GLU A 1 86 ? 6.303 10.212 6.739 1.00 82.56 86 GLU A C 1
ATOM 619 O O . GLU A 1 86 ? 5.348 10.179 7.522 1.00 82.56 86 GLU A O 1
ATOM 624 N N . SER A 1 87 ? 6.801 9.116 6.165 1.00 79.44 87 SER A N 1
ATOM 625 C CA . SER A 1 87 ? 6.143 7.809 6.251 1.00 79.44 87 SER A CA 1
ATOM 626 C C . SER A 1 87 ? 6.002 7.300 7.684 1.00 79.44 87 SER A C 1
ATOM 628 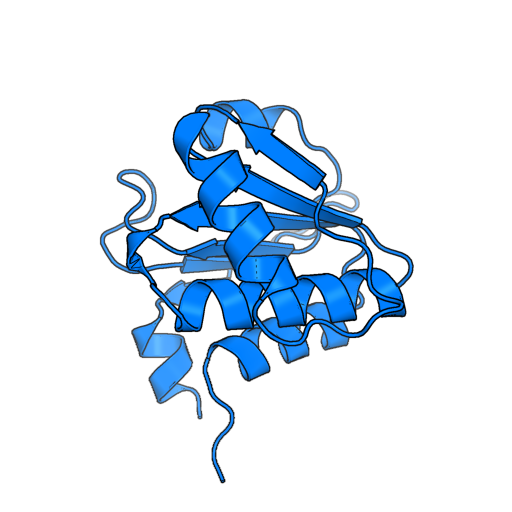O O . SER A 1 87 ? 4.921 6.851 8.060 1.00 79.44 87 SER A O 1
ATOM 630 N N . GLU A 1 88 ? 7.037 7.445 8.511 1.00 76.25 88 GLU A N 1
ATOM 631 C CA . GLU A 1 88 ? 7.031 7.003 9.909 1.00 76.25 88 GLU A CA 1
ATOM 632 C C . GLU A 1 88 ? 5.949 7.721 10.737 1.00 76.25 88 GLU A C 1
ATOM 634 O O . GLU A 1 88 ? 5.156 7.093 11.441 1.00 76.25 88 GLU A O 1
ATOM 639 N N . GLU A 1 89 ? 5.853 9.044 10.596 1.00 80.44 89 GLU A N 1
ATOM 640 C CA . GLU A 1 89 ? 4.894 9.875 11.329 1.00 80.44 89 GLU A CA 1
ATOM 641 C C . GLU A 1 89 ? 3.447 9.632 10.894 1.00 80.44 89 GLU A C 1
ATOM 643 O O . GLU A 1 89 ? 2.515 9.746 11.695 1.00 80.44 89 GLU A O 1
ATOM 648 N N . LEU A 1 90 ? 3.236 9.302 9.620 1.00 84.00 90 LEU A N 1
ATOM 649 C CA . LEU A 1 90 ? 1.920 8.950 9.098 1.00 84.00 90 LEU A CA 1
ATOM 650 C C . LEU A 1 90 ? 1.516 7.529 9.499 1.00 84.00 90 LEU A C 1
ATOM 652 O O . LEU A 1 90 ? 0.367 7.323 9.888 1.00 84.00 90 LEU A O 1
ATOM 656 N N . MET A 1 91 ? 2.452 6.576 9.497 1.00 78.56 91 MET A N 1
ATOM 657 C CA . MET A 1 91 ? 2.202 5.204 9.945 1.00 78.56 91 MET A CA 1
ATOM 658 C C . MET A 1 91 ? 1.809 5.137 11.424 1.00 78.56 91 MET A C 1
ATOM 660 O O . MET A 1 91 ? 0.877 4.412 11.760 1.00 78.56 91 MET A O 1
ATOM 664 N N . LYS A 1 92 ? 2.411 5.959 12.297 1.00 76.94 92 LYS A N 1
ATOM 665 C CA . LYS A 1 92 ? 2.023 6.061 13.723 1.00 76.94 92 LYS A CA 1
ATOM 666 C C . LYS A 1 92 ? 0.563 6.482 13.943 1.00 76.94 92 LYS A C 1
ATOM 668 O O . LYS A 1 92 ? 0.006 6.226 15.008 1.00 76.94 92 LYS A O 1
ATOM 673 N N . LYS A 1 93 ? -0.058 7.147 12.963 1.00 81.81 93 LYS A N 1
ATOM 674 C CA . LYS A 1 93 ? -1.455 7.619 13.027 1.00 81.81 93 LYS A CA 1
ATOM 675 C C . LYS A 1 93 ? -2.453 6.584 12.505 1.00 81.81 93 LYS A C 1
ATOM 677 O O . LYS A 1 93 ? -3.658 6.775 12.653 1.00 81.81 93 LYS A O 1
ATOM 682 N N . LEU A 1 94 ? -1.967 5.514 11.880 1.00 80.69 94 LEU A N 1
ATOM 683 C CA . LEU A 1 94 ? -2.779 4.447 11.313 1.00 80.69 94 LEU A CA 1
ATOM 684 C C . LEU A 1 94 ? -2.898 3.303 12.326 1.00 80.69 94 LEU A C 1
ATOM 686 O O . LEU A 1 94 ? -1.920 2.877 12.932 1.00 80.69 94 LEU A O 1
ATOM 690 N N . ILE A 1 95 ? -4.116 2.801 12.520 1.00 79.81 95 ILE A N 1
ATOM 691 C CA . ILE A 1 95 ? -4.423 1.730 13.477 1.00 79.81 95 ILE A CA 1
ATOM 692 C C . ILE A 1 95 ? -5.004 0.550 12.702 1.00 79.81 95 ILE A C 1
ATOM 694 O O . ILE A 1 95 ? -5.786 0.749 11.773 1.00 79.81 95 ILE A O 1
ATOM 698 N N . GLY A 1 96 ? -4.648 -0.673 13.104 1.00 81.69 96 GLY A N 1
ATOM 699 C CA . GLY A 1 96 ? -5.205 -1.892 12.509 1.00 81.69 96 GLY A CA 1
ATOM 700 C C . GLY A 1 96 ? -4.652 -2.195 11.120 1.00 81.69 96 GLY A C 1
ATOM 701 O O . GLY A 1 96 ? -5.390 -2.664 10.263 1.00 81.69 96 GLY A O 1
ATOM 702 N N . ILE A 1 97 ? -3.376 -1.880 10.880 1.00 83.38 97 ILE A N 1
ATOM 703 C CA . ILE A 1 97 ? -2.696 -2.252 9.638 1.00 83.38 97 ILE A CA 1
ATOM 704 C C . ILE A 1 97 ? -2.600 -3.782 9.572 1.00 83.38 97 ILE A C 1
ATOM 706 O O . ILE A 1 97 ? -2.258 -4.403 10.580 1.00 83.38 97 ILE A O 1
ATOM 710 N N . ASP A 1 98 ? -2.921 -4.349 8.403 1.00 82.12 98 ASP A N 1
ATOM 711 C CA . ASP A 1 98 ? -2.839 -5.789 8.113 1.00 82.12 98 ASP A CA 1
ATOM 712 C C . ASP A 1 98 ? -1.664 -6.147 7.185 1.00 82.12 98 ASP A C 1
ATOM 714 O O . ASP A 1 98 ? -1.204 -7.291 7.168 1.00 82.12 98 ASP A O 1
ATOM 718 N N . PHE A 1 99 ? -1.211 -5.197 6.359 1.00 85.31 99 PHE A N 1
ATOM 719 C CA . PHE A 1 99 ? -0.179 -5.426 5.348 1.00 85.31 99 PHE A CA 1
ATOM 720 C C . PHE A 1 99 ? 0.540 -4.117 4.996 1.00 85.31 99 PHE A C 1
ATOM 722 O O . PHE A 1 99 ? -0.128 -3.127 4.699 1.00 85.31 99 PHE A O 1
ATOM 729 N N . ILE A 1 100 ? 1.877 -4.102 5.014 1.00 85.62 100 ILE A N 1
ATOM 730 C CA . ILE A 1 100 ? 2.701 -2.946 4.631 1.00 85.62 100 ILE A CA 1
ATOM 731 C C . ILE A 1 100 ? 3.668 -3.345 3.517 1.00 85.62 100 ILE A C 1
ATOM 733 O O . ILE A 1 100 ? 4.357 -4.363 3.590 1.00 85.62 100 ILE A O 1
ATOM 737 N N . VAL A 1 101 ? 3.759 -2.507 2.493 1.00 82.50 101 VAL A N 1
ATOM 738 C CA . VAL A 1 101 ? 4.763 -2.609 1.434 1.00 82.50 101 VAL 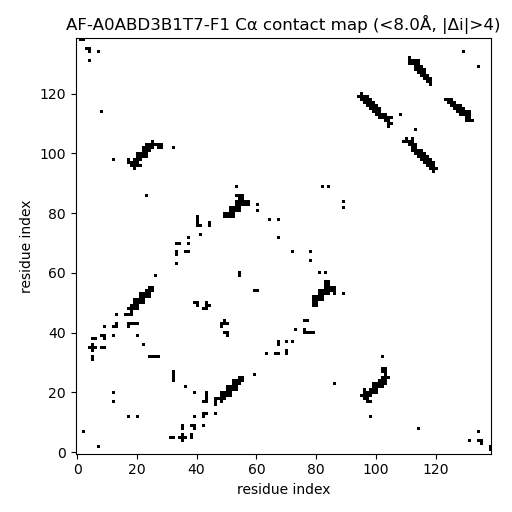A CA 1
ATOM 739 C C . VAL A 1 101 ? 5.572 -1.328 1.421 1.00 82.50 101 VAL A C 1
ATOM 741 O O . VAL A 1 101 ? 5.003 -0.251 1.278 1.00 82.50 101 VAL A O 1
ATOM 744 N N . VAL A 1 102 ? 6.890 -1.426 1.558 1.00 77.75 102 VAL A N 1
ATOM 745 C CA . VAL A 1 102 ? 7.798 -0.286 1.416 1.00 77.75 102 VAL A CA 1
ATOM 746 C C . VAL A 1 102 ? 8.547 -0.443 0.102 1.00 77.75 102 VAL A C 1
ATOM 748 O O . VAL A 1 102 ? 9.494 -1.222 -0.015 1.00 77.75 102 VAL A O 1
ATOM 751 N N . ASP A 1 103 ? 8.100 0.299 -0.904 1.00 68.44 103 ASP A N 1
ATOM 752 C CA . ASP A 1 103 ? 8.709 0.311 -2.226 1.00 68.44 103 ASP A CA 1
ATOM 753 C C . ASP A 1 103 ? 9.727 1.452 -2.314 1.00 68.44 103 ASP A C 1
ATOM 755 O O . ASP A 1 103 ? 9.426 2.555 -2.776 1.00 68.44 103 ASP A O 1
ATOM 759 N N . GLY A 1 104 ? 10.935 1.222 -1.790 1.00 55.06 104 GLY A N 1
ATOM 760 C CA . GLY A 1 104 ? 12.017 2.204 -1.828 1.00 55.06 104 GLY A CA 1
ATOM 761 C C . GLY A 1 104 ? 13.166 1.951 -0.859 1.00 55.06 104 GLY A C 1
ATOM 762 O O . GLY A 1 104 ? 13.233 0.925 -0.190 1.00 55.06 104 GLY A O 1
ATOM 763 N N . ILE A 1 105 ? 14.072 2.930 -0.792 1.00 44.91 105 ILE A N 1
ATOM 764 C CA . ILE A 1 105 ? 15.138 3.014 0.212 1.00 44.91 105 ILE A CA 1
ATOM 765 C C . ILE A 1 105 ? 14.553 3.761 1.412 1.00 44.91 105 ILE A C 1
ATOM 767 O O . ILE A 1 105 ? 14.349 4.973 1.336 1.00 44.91 105 ILE A O 1
ATOM 771 N N . CYS A 1 106 ? 14.263 3.059 2.504 1.00 39.34 106 CYS A N 1
ATOM 772 C CA . CYS A 1 106 ? 13.968 3.705 3.778 1.00 39.34 106 CYS A CA 1
ATOM 773 C C . CYS A 1 106 ? 15.219 3.625 4.656 1.00 39.34 106 CYS A C 1
ATOM 775 O O . CYS A 1 106 ? 15.720 2.532 4.916 1.00 39.34 106 CYS A O 1
ATOM 777 N N . ASN A 1 107 ? 15.737 4.775 5.102 1.00 40.28 107 ASN A N 1
ATOM 778 C CA . ASN A 1 107 ? 16.944 4.827 5.934 1.00 40.28 107 ASN A CA 1
ATOM 779 C C . ASN A 1 107 ? 16.799 4.044 7.251 1.00 40.28 107 ASN A C 1
ATOM 781 O O . ASN A 1 107 ? 17.810 3.591 7.781 1.00 40.28 107 ASN A O 1
ATOM 785 N N . ASP A 1 108 ? 15.569 3.828 7.726 1.00 43.72 108 ASP A N 1
ATOM 786 C CA . ASP A 1 108 ? 15.289 3.096 8.965 1.00 43.72 108 ASP A CA 1
ATOM 787 C C . ASP A 1 108 ? 15.095 1.580 8.766 1.00 43.72 108 ASP A C 1
ATOM 789 O O . ASP A 1 108 ? 15.127 0.833 9.741 1.00 43.72 108 ASP A O 1
ATOM 793 N N . PHE A 1 109 ? 14.946 1.103 7.519 1.00 41.03 109 PHE A N 1
ATOM 794 C CA . PHE A 1 109 ? 14.679 -0.314 7.195 1.00 41.03 109 PHE A CA 1
ATOM 795 C C . PHE A 1 109 ? 15.725 -0.957 6.263 1.00 41.03 109 PHE A C 1
ATOM 797 O O . PHE A 1 109 ? 15.507 -2.031 5.719 1.00 41.03 109 PHE A O 1
ATOM 804 N N . GLY A 1 110 ? 16.892 -0.332 6.086 1.00 35.28 110 GLY A N 1
ATOM 805 C CA . GLY A 1 110 ? 17.968 -0.895 5.265 1.00 35.28 110 GLY A CA 1
ATOM 806 C C . GLY A 1 110 ? 17.745 -0.767 3.749 1.00 35.28 110 GLY A C 1
ATOM 807 O O . GLY A 1 110 ? 16.686 -0.402 3.251 1.00 35.28 110 GLY A O 1
ATOM 808 N N . GLN A 1 111 ? 18.815 -1.000 2.987 1.00 35.94 111 GLN A N 1
ATOM 809 C CA . GLN A 1 111 ? 18.994 -0.533 1.599 1.00 35.94 111 GLN A CA 1
ATOM 810 C C . GLN A 1 111 ? 18.181 -1.265 0.510 1.00 35.94 111 GLN A C 1
ATOM 812 O O . GLN A 1 111 ? 18.466 -1.089 -0.674 1.00 35.94 111 GLN A O 1
ATOM 817 N N . LEU A 1 112 ? 17.185 -2.082 0.847 1.00 38.47 112 LEU A N 1
ATOM 818 C CA . LEU A 1 112 ? 16.443 -2.888 -0.126 1.00 38.47 112 LEU A CA 1
ATOM 819 C C . LEU A 1 112 ? 14.964 -2.900 0.259 1.00 38.47 112 LEU A C 1
ATOM 821 O O . LEU A 1 112 ? 14.648 -3.202 1.403 1.00 38.47 112 LEU A O 1
ATOM 825 N N . GLY A 1 113 ? 14.078 -2.576 -0.691 1.00 45.50 113 GLY A N 1
ATOM 826 C CA . GLY A 1 113 ? 12.631 -2.504 -0.460 1.00 45.50 113 GLY A CA 1
ATOM 827 C C . GLY A 1 113 ? 12.122 -3.711 0.327 1.00 45.50 113 GLY A C 1
ATOM 828 O O . GLY A 1 113 ? 12.439 -4.851 -0.021 1.00 45.50 113 GLY A O 1
ATOM 829 N N . ALA A 1 114 ? 11.381 -3.431 1.394 1.00 52.22 114 ALA A N 1
ATOM 830 C CA . ALA A 1 114 ? 10.944 -4.391 2.392 1.00 52.22 114 ALA A CA 1
ATOM 831 C C . ALA A 1 114 ? 9.418 -4.521 2.355 1.00 52.22 114 ALA A C 1
ATOM 833 O O . ALA A 1 114 ? 8.688 -3.530 2.406 1.00 52.22 114 ALA A O 1
ATOM 834 N N . VAL A 1 115 ? 8.914 -5.750 2.295 1.00 54.34 115 VAL A N 1
ATOM 835 C CA . VAL A 1 115 ? 7.505 -6.031 2.612 1.00 54.34 115 VAL A CA 1
ATOM 836 C C . VAL A 1 115 ? 7.445 -6.365 4.089 1.00 54.34 115 VAL A C 1
ATOM 838 O O . VAL A 1 115 ? 8.164 -7.261 4.516 1.00 54.34 115 VAL A O 1
ATOM 841 N N . ILE A 1 116 ? 6.618 -5.650 4.852 1.00 60.25 116 ILE A N 1
ATOM 842 C CA . ILE A 1 116 ? 6.407 -5.879 6.284 1.00 60.25 116 ILE A CA 1
ATOM 843 C C . ILE A 1 116 ? 4.941 -6.253 6.476 1.00 60.25 116 ILE A C 1
ATOM 845 O O . ILE A 1 116 ? 4.032 -5.455 6.268 1.00 60.25 116 ILE A O 1
ATOM 849 N N . ILE A 1 117 ? 4.680 -7.480 6.903 1.00 54.66 117 ILE A N 1
ATOM 850 C CA . ILE A 1 117 ? 3.316 -7.924 7.206 1.00 54.66 117 ILE A CA 1
ATOM 851 C C . ILE A 1 117 ? 3.087 -7.698 8.696 1.00 54.66 117 ILE A C 1
ATOM 853 O O . ILE A 1 117 ? 3.769 -8.308 9.509 1.00 54.66 117 ILE A O 1
ATOM 857 N N . CYS A 1 118 ? 2.144 -6.836 9.073 1.00 45.56 118 CYS A N 1
ATOM 858 C CA . CYS A 1 118 ? 1.781 -6.611 10.471 1.00 45.56 118 CYS A CA 1
ATOM 859 C C . CYS A 1 118 ? 0.293 -6.910 10.627 1.00 45.56 118 CYS A C 1
ATOM 861 O O . CYS A 1 118 ? -0.481 -6.380 9.850 1.00 45.56 118 CYS A O 1
ATOM 863 N N . LYS A 1 119 ? -0.127 -7.734 11.595 1.00 41.34 119 LYS A N 1
ATOM 864 C CA . LYS A 1 119 ? -1.549 -7.925 11.927 1.00 41.34 119 LYS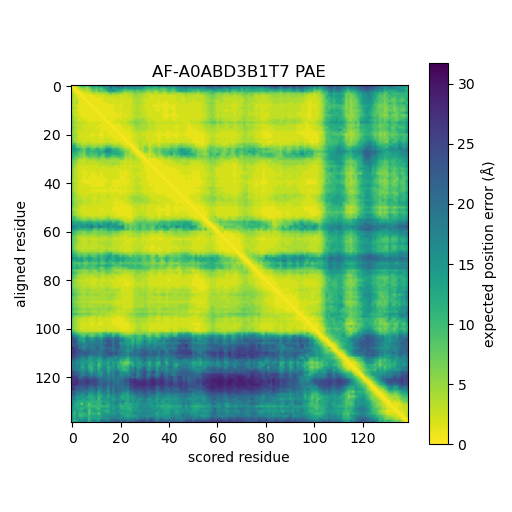 A CA 1
ATOM 865 C C . LYS A 1 119 ? -1.796 -7.444 13.348 1.00 41.34 119 LYS A C 1
ATOM 867 O O . LYS A 1 119 ? -1.441 -8.133 14.301 1.00 41.34 119 LYS A O 1
ATOM 872 N N . SER A 1 120 ? -2.428 -6.282 13.507 1.00 40.28 120 SER A N 1
ATOM 873 C CA . SER A 1 120 ? -2.825 -5.801 14.835 1.00 40.28 120 SER A CA 1
ATOM 874 C C . SER A 1 120 ? -4.246 -6.247 15.176 1.00 40.28 120 SER A C 1
ATOM 876 O O . SER A 1 120 ? -5.233 -5.617 14.805 1.00 40.28 120 SER A O 1
ATOM 878 N N . GLY A 1 121 ? -4.339 -7.357 15.905 1.00 38.22 121 GLY A N 1
ATOM 879 C CA . GLY A 1 121 ? -5.552 -7.805 16.578 1.00 38.22 121 GLY A CA 1
ATOM 880 C C . GLY A 1 121 ? -5.159 -8.425 17.908 1.00 38.22 121 GLY A C 1
ATOM 881 O O . GLY A 1 121 ? -4.976 -9.631 17.978 1.00 38.22 121 GLY A O 1
ATOM 882 N N . SER A 1 122 ? -4.967 -7.592 18.933 1.00 41.56 122 SER A N 1
ATOM 883 C CA . SER A 1 122 ? -4.717 -8.030 20.314 1.00 41.56 122 SER A CA 1
ATOM 884 C C . SER A 1 122 ? -3.487 -8.947 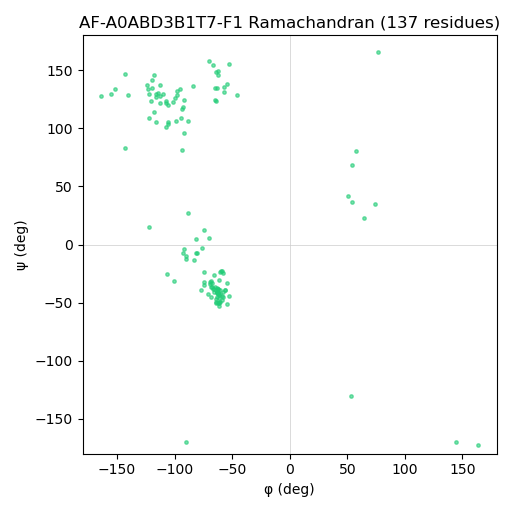20.466 1.00 41.56 122 SER A C 1
ATOM 886 O O . SER A 1 122 ? -3.605 -10.157 20.594 1.00 41.56 122 SER A O 1
ATOM 888 N N . SER A 1 123 ? -2.294 -8.349 20.503 1.00 45.56 123 SER A N 1
ATOM 889 C CA . SER A 1 123 ? -1.062 -8.976 21.014 1.00 45.56 123 SER A CA 1
ATOM 890 C C . SER A 1 123 ? -0.665 -10.335 20.404 1.00 45.56 123 SER A C 1
ATOM 892 O O . SER A 1 123 ? -0.623 -11.331 21.119 1.00 45.56 123 SER A O 1
ATOM 894 N N . VAL A 1 124 ? -0.258 -10.385 19.129 1.00 31.66 124 VAL A N 1
ATOM 895 C CA . VAL A 1 124 ? 0.706 -11.404 18.654 1.00 31.66 124 VAL A CA 1
ATOM 896 C C . VAL A 1 124 ? 1.524 -10.900 17.455 1.00 31.66 124 VAL A C 1
ATOM 898 O O . VAL A 1 124 ? 0.976 -10.325 16.522 1.00 31.66 124 VAL A O 1
ATOM 901 N N . ASN A 1 125 ? 2.840 -11.130 17.522 1.00 44.78 125 ASN A N 1
ATOM 902 C CA . ASN A 1 125 ? 3.868 -10.890 16.498 1.00 44.78 125 ASN A CA 1
ATOM 903 C C . ASN A 1 125 ? 3.541 -11.517 15.132 1.00 44.78 125 ASN A C 1
ATOM 905 O O . ASN A 1 125 ? 2.895 -12.553 15.115 1.00 44.78 125 ASN A O 1
ATOM 909 N N . PHE A 1 126 ? 4.100 -10.972 14.043 1.00 35.09 126 PHE A N 1
ATOM 910 C CA . PHE A 1 126 ? 5.135 -11.582 13.177 1.00 35.09 126 PHE A CA 1
ATOM 911 C C . PHE A 1 126 ? 5.740 -10.445 12.332 1.00 35.09 126 PHE A C 1
ATOM 913 O O . PHE A 1 126 ? 4.991 -9.697 11.722 1.00 35.09 126 PHE A O 1
ATOM 920 N N . HIS A 1 127 ? 7.067 -10.289 12.317 1.00 41.62 127 HIS A N 1
ATOM 921 C CA . HIS A 1 127 ? 7.786 -9.386 11.403 1.00 41.62 127 HIS A CA 1
ATOM 922 C C . HIS A 1 127 ? 8.453 -10.275 10.363 1.00 41.62 127 HIS A C 1
ATOM 924 O O . HIS A 1 127 ? 9.413 -10.975 10.680 1.00 41.62 127 HIS A O 1
ATOM 930 N N . VAL A 1 128 ? 7.897 -10.331 9.156 1.00 46.25 128 VAL A N 1
ATOM 931 C CA . VAL A 1 128 ? 8.602 -10.918 8.016 1.00 46.25 128 VAL A CA 1
ATOM 932 C C . VAL A 1 128 ? 9.018 -9.744 7.159 1.00 46.25 128 VAL A C 1
ATOM 934 O O . VAL A 1 128 ? 8.164 -9.128 6.536 1.00 46.25 128 VAL A O 1
ATOM 937 N N . GLU A 1 129 ? 10.304 -9.423 7.198 1.00 51.47 129 GLU A N 1
ATOM 938 C CA . GLU A 1 129 ? 10.942 -8.478 6.294 1.00 51.47 129 GLU A CA 1
ATOM 939 C C . GLU A 1 129 ? 11.523 -9.293 5.148 1.00 51.47 129 GLU A C 1
ATOM 941 O O . GLU A 1 129 ? 12.459 -10.069 5.343 1.00 51.47 129 GLU A O 1
ATOM 946 N N . LEU A 1 130 ? 10.914 -9.186 3.971 1.00 52.50 130 LEU A N 1
ATOM 947 C CA . LEU A 1 130 ? 11.494 -9.753 2.759 1.00 52.50 130 LEU A CA 1
ATOM 948 C C . LEU A 1 130 ? 12.043 -8.612 1.928 1.00 52.50 130 LEU A C 1
ATOM 950 O O . LEU A 1 130 ? 11.283 -7.735 1.509 1.00 52.50 130 LEU A O 1
ATOM 954 N N . SER A 1 131 ? 13.349 -8.648 1.674 1.00 54.28 131 SER A N 1
ATOM 955 C CA . SER A 1 131 ? 13.943 -7.764 0.684 1.00 54.28 131 SER A CA 1
ATOM 956 C C . SER A 1 131 ? 13.429 -8.129 -0.708 1.00 54.28 131 SER A C 1
ATOM 958 O O . SER A 1 131 ? 13.077 -9.279 -0.990 1.00 54.28 131 SER A O 1
ATOM 960 N N . TYR A 1 132 ? 13.422 -7.164 -1.622 1.00 51.03 132 TYR A N 1
ATOM 961 C CA . TYR A 1 132 ? 13.009 -7.403 -3.005 1.00 51.03 132 TYR A CA 1
ATOM 962 C C . TYR A 1 132 ? 13.781 -8.556 -3.680 1.00 51.03 132 TYR A C 1
ATOM 964 O O . TYR A 1 132 ? 13.216 -9.302 -4.478 1.00 51.03 132 TYR A O 1
ATOM 972 N N . ASP A 1 133 ? 15.056 -8.750 -3.334 1.00 52.38 133 ASP A N 1
ATOM 973 C CA . ASP A 1 133 ? 15.854 -9.871 -3.841 1.00 52.38 133 ASP A CA 1
ATOM 974 C C . ASP A 1 133 ? 15.471 -11.204 -3.188 1.00 52.38 133 ASP A C 1
ATOM 976 O O . ASP A 1 133 ? 15.488 -12.235 -3.856 1.00 52.38 133 ASP A O 1
ATOM 980 N N . GLN A 1 134 ? 15.054 -11.214 -1.919 1.00 55.31 134 GLN A N 1
ATOM 981 C CA . GLN A 1 134 ? 14.466 -12.411 -1.310 1.00 55.31 134 GLN A CA 1
ATOM 982 C C . GLN A 1 134 ? 13.126 -12.762 -1.958 1.00 55.31 134 GLN A C 1
ATOM 984 O O . GLN A 1 134 ? 12.879 -13.934 -2.213 1.00 55.31 134 GLN A O 1
ATOM 989 N N . LEU A 1 135 ? 12.299 -11.769 -2.301 1.00 56.69 135 LEU A N 1
ATOM 990 C CA . LEU A 1 135 ? 11.045 -11.992 -3.030 1.00 56.69 135 LEU A CA 1
ATOM 991 C C . LEU A 1 135 ? 11.277 -12.539 -4.442 1.00 56.69 135 LEU A C 1
ATOM 993 O O . LEU A 1 135 ? 10.512 -13.386 -4.888 1.00 56.69 135 LEU A O 1
ATOM 997 N N . LYS A 1 136 ? 12.333 -12.095 -5.136 1.00 50.72 136 LYS A N 1
ATOM 998 C CA . LYS A 1 136 ? 12.719 -12.658 -6.441 1.00 50.72 136 LYS A CA 1
ATOM 999 C C . LYS A 1 136 ? 13.218 -14.100 -6.351 1.00 50.72 136 LYS A C 1
ATOM 1001 O O . LYS A 1 136 ? 12.983 -14.853 -7.280 1.00 50.72 136 LYS A O 1
ATOM 1006 N N . ASN A 1 137 ? 13.934 -14.451 -5.281 1.00 49.53 137 ASN A N 1
ATOM 1007 C CA . ASN A 1 137 ? 14.557 -15.771 -5.108 1.00 49.53 137 ASN A CA 1
ATOM 1008 C C . ASN A 1 137 ? 13.674 -16.783 -4.353 1.00 49.53 137 ASN A C 1
ATOM 1010 O O . ASN A 1 137 ? 14.055 -17.942 -4.218 1.00 49.53 137 ASN A O 1
ATOM 1014 N N . ALA A 1 138 ? 12.533 -16.355 -3.805 1.00 50.16 138 ALA A N 1
ATOM 1015 C CA . ALA A 1 138 ? 11.561 -17.222 -3.132 1.00 50.16 138 ALA A CA 1
ATOM 1016 C C . ALA A 1 138 ? 10.614 -17.948 -4.108 1.00 50.16 138 ALA A C 1
ATOM 1018 O O . ALA A 1 138 ? 9.673 -18.612 -3.666 1.00 50.16 138 ALA A O 1
ATOM 1019 N N . VAL A 1 139 ? 10.849 -17.792 -5.413 1.00 42.06 139 VAL A N 1
ATOM 1020 C CA . VAL A 1 139 ? 10.081 -18.367 -6.518 1.00 42.06 139 VAL A CA 1
ATOM 1021 C C . VAL A 1 139 ? 10.997 -19.271 -7.324 1.00 42.06 139 VAL A C 1
ATOM 1023 O O . VAL A 1 139 ? 12.111 -18.805 -7.647 1.00 42.06 139 VAL A O 1
#

Organism: NCBI:txid153742

Mean predicted aligned error: 8.91 Å

InterPro domains:
  IPR009902 Protein of unknown function DUF1442 [PF07279] (2-123)
  IPR009902 Protein of unknown function DUF1442 [PTHR33593] (2-121)

Foldseek 3Di:
DDDALLRVQLVVCLVLLWQEEEEADDCPCPLSRLSNQLSVLVSNVVSVHAYEYEYAAPVVVVVSVVSNVPPCRPPPGDHHHYHYHDPVVVVVVDPQGQWYWYHAQDVVLDHFTWTFGDGDDPDDDDGDTAGSVNSVVVD

Nearest PDB structures (foldseek):
  2aot-assembly2_B  TM=6.070E-01  e=9.468E-01  Homo sapiens
  7lhk-assembly1_A  TM=4.949E-01  e=2.985E-01  Tetrahyme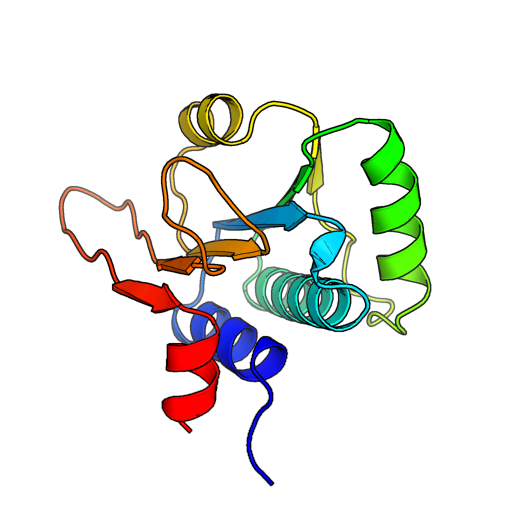na thermophila SB210
  4h9t-assembly1_B  TM=6.429E-01  e=3.003E+00  Geobacillus kaustophilus HTA426
  6jst-assembly2_C  TM=6.909E-01  e=6.080E+00  Geobacillus kaustophilus HTA426
  4h9x-assembly1_B  TM=5.846E-01  e=5.016E+00  Geobacillus kaustophilus HTA426

Radius of gyration: 13.95 Å; Cα contacts (8 Å, |Δi|>4): 249; chains: 1; bounding box: 33×36×38 Å

pLDDT: mean 73.63, std 18.35, range [31.66, 94.5]